Protein AF-A0A151RX03-F1 (afdb_monomer)

Sequence (91 aa):
MMDKPVCRNCLGSGAVLCDMCGGTGKWKALNRKRAKDVYEFTECPNCYGRGKLVCPVCLGTGLPNNKGLLRRPDARKLLDKMYNGRLLPNS

Organism: Cajanus cajan (NCBI:txid3821)

Solvent-accessible surface area (backbone atoms only — not comparable to full-atom values): 5421 Å² total; per-residue (Å²): 132,85,77,76,78,43,15,83,88,34,72,40,60,6,26,31,69,23,72,91,33,72,42,68,10,41,28,77,61,80,65,92,79,51,101,82,64,79,82,53,71,42,66,15,84,88,39,67,47,63,12,36,31,46,20,84,87,42,70,43,66,12,43,42,81,61,83,59,46,89,77,41,81,84,33,51,68,55,51,52,24,55,76,69,72,63,66,68,43,64,133

Secondary structure (DSSP, 8-state):
--PPP--TTTTTSSEEE-GGGTTSSEEE------TTPPPPEEE-TTTTTSSEEE-TTTTTS--S--TTGGGSGGGHHHHHHHHTT------

Mean predicted aligned error: 7.07 Å

Nearest PDB structures (foldseek):
  6ekc-assembly1_B2  TM=7.304E-01  e=2.174E-03  Arabidopsis thaliana
  6ekc-assembly1_B3  TM=7.328E-01  e=3.044E-03  Arabidopsis thaliana
  8ilb-assembly1_O  TM=7.244E-01  e=2.845E-03  Arabidopsis thaliana
  7ubm-assembly1_Q  TM=4.616E-01  e=3.880E-01  Escherichia phage Lambda
  7ubl-assembly1_A  TM=4.288E-01  e=3.880E-01  Escherichia phage Lambda

InterPro domains:
  IPR036410 Heat shock protein DnaJ, cysteine-rich domain superfamily [SSF57938] (6-63)

Foldseek 3Di:
DPDADWAPQPQLQQKDFDPQVRLQQWHWDDDPDDPPDDTDTDGRPVQRSRRMAGRPQCLSRRHPDCVPVVPDPVCPVSVVCVVVVNSHGDD

pLDDT: mean 85.2, std 10.71, range [48.91, 95.75]

Structure (mmCIF, N/CA/C/O backbone):
data_AF-A0A151RX03-F1
#
_entry.id   AF-A0A151RX03-F1
#
loop_
_atom_site.group_PDB
_atom_site.id
_atom_site.type_symbol
_atom_site.label_atom_id
_atom_site.label_alt_id
_atom_site.label_comp_id
_atom_site.label_asym_id
_atom_site.label_entity_id
_atom_site.label_seq_id
_atom_site.pdbx_PDB_ins_code
_atom_site.Cartn_x
_atom_site.Cartn_y
_atom_site.Cartn_z
_atom_site.occupancy
_atom_site.B_iso_or_equiv
_atom_site.auth_seq_id
_atom_site.auth_comp_id
_atom_site.auth_asym_id
_atom_site.auth_atom_id
_atom_site.pdbx_PDB_model_num
ATOM 1 N N . MET A 1 1 ? 7.751 18.945 21.426 1.00 48.91 1 MET A N 1
ATOM 2 C CA . MET A 1 1 ? 6.621 18.358 20.676 1.00 48.91 1 MET A CA 1
ATOM 3 C C . MET A 1 1 ? 6.740 16.848 20.800 1.00 48.91 1 MET A C 1
ATOM 5 O O . MET A 1 1 ? 7.723 16.312 20.312 1.00 48.91 1 MET A O 1
ATOM 9 N N . MET A 1 2 ? 5.844 16.177 21.532 1.00 58.88 2 MET A N 1
ATOM 10 C CA . MET A 1 2 ? 5.833 14.708 21.554 1.00 58.88 2 MET A CA 1
ATOM 11 C C . MET A 1 2 ? 5.289 14.241 20.204 1.00 58.88 2 MET A C 1
ATOM 13 O O . MET A 1 2 ? 4.121 14.487 19.900 1.00 58.88 2 MET A O 1
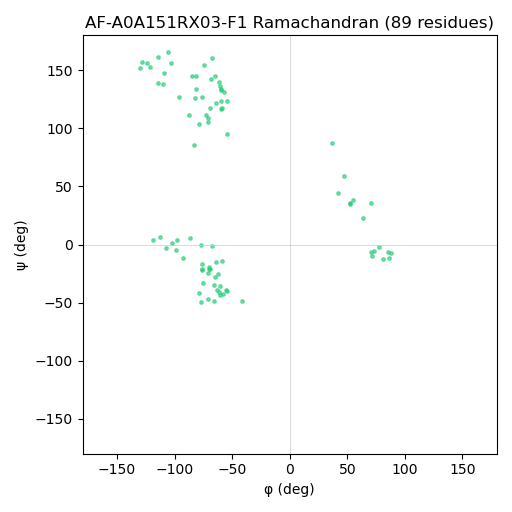ATOM 17 N N . ASP A 1 3 ? 6.147 13.631 19.392 1.00 71.50 3 ASP A N 1
ATOM 18 C CA . ASP A 1 3 ? 5.751 13.002 18.137 1.00 71.50 3 ASP A CA 1
ATOM 19 C C . ASP A 1 3 ? 4.630 11.994 18.435 1.00 71.50 3 ASP A C 1
ATOM 21 O O . ASP A 1 3 ? 4.766 11.147 19.328 1.00 71.50 3 ASP A O 1
ATOM 25 N N . LYS A 1 4 ? 3.471 12.139 17.775 1.00 75.69 4 LYS A N 1
ATOM 26 C CA . LYS A 1 4 ? 2.366 11.189 17.959 1.00 75.69 4 LYS A CA 1
ATOM 27 C C . LYS A 1 4 ? 2.909 9.806 17.614 1.00 75.69 4 LYS A C 1
ATOM 29 O O . LYS A 1 4 ? 3.497 9.660 16.549 1.00 75.69 4 LYS A O 1
ATOM 34 N N . PRO A 1 5 ? 2.699 8.783 18.458 1.00 89.25 5 PRO A N 1
ATOM 35 C CA . PRO A 1 5 ? 3.224 7.470 18.143 1.00 89.25 5 PRO A CA 1
ATOM 36 C C . PRO A 1 5 ? 2.617 7.023 16.806 1.00 89.25 5 PRO A C 1
ATOM 38 O O . PRO A 1 5 ? 1.410 7.159 16.600 1.00 89.25 5 PRO A O 1
ATOM 41 N N . VAL A 1 6 ? 3.462 6.528 15.901 1.00 93.19 6 VAL A N 1
ATOM 42 C CA . VAL A 1 6 ? 3.087 6.042 14.565 1.00 93.19 6 VAL A CA 1
ATOM 43 C C . VAL A 1 6 ? 3.325 4.539 14.440 1.00 93.19 6 VAL A C 1
ATOM 45 O O . VAL A 1 6 ? 4.076 3.931 15.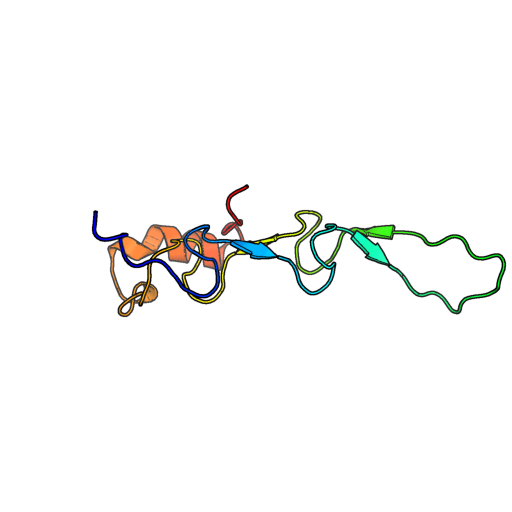210 1.00 93.19 6 VAL A O 1
ATOM 48 N N . CYS A 1 7 ? 2.693 3.906 13.453 1.00 93.44 7 CYS A N 1
ATOM 49 C CA . CYS A 1 7 ? 2.980 2.520 13.103 1.00 93.44 7 CYS A CA 1
ATOM 50 C C . CYS A 1 7 ? 4.454 2.367 12.700 1.00 93.44 7 CYS A C 1
ATOM 52 O O . CYS A 1 7 ? 4.868 2.880 11.664 1.00 93.44 7 CYS A O 1
ATOM 54 N N . ARG A 1 8 ? 5.226 1.590 13.470 1.00 93.50 8 ARG A N 1
ATOM 55 C CA . ARG A 1 8 ? 6.666 1.380 13.232 1.00 93.50 8 ARG A CA 1
ATOM 56 C C . ARG A 1 8 ? 6.991 0.712 11.893 1.00 93.50 8 ARG A C 1
ATOM 58 O O . ARG A 1 8 ? 8.068 0.931 11.367 1.00 93.50 8 ARG A O 1
ATOM 65 N N . ASN A 1 9 ? 6.064 -0.065 11.333 1.00 92.94 9 ASN A N 1
ATOM 66 C CA . ASN A 1 9 ? 6.288 -0.783 10.075 1.00 92.94 9 ASN A CA 1
ATOM 67 C C . ASN A 1 9 ? 6.238 0.126 8.837 1.00 92.94 9 ASN A C 1
ATOM 69 O O . ASN A 1 9 ? 6.922 -0.125 7.856 1.00 92.94 9 ASN A O 1
ATOM 73 N N . CYS A 1 10 ? 5.410 1.172 8.870 1.00 94.38 10 CYS A N 1
ATOM 74 C CA . CYS A 1 10 ? 5.232 2.097 7.743 1.00 94.38 10 CYS A CA 1
ATOM 75 C C . CYS A 1 10 ? 5.618 3.540 8.083 1.00 94.38 10 CYS A C 1
ATOM 77 O O . CYS A 1 10 ? 5.400 4.438 7.276 1.00 94.38 10 CYS A O 1
ATOM 79 N N . LEU A 1 11 ? 6.136 3.770 9.293 1.00 93.56 11 LEU A N 1
ATOM 80 C CA . LEU A 1 11 ? 6.494 5.088 9.820 1.00 93.56 11 LEU A CA 1
ATOM 81 C C . LEU A 1 11 ? 5.344 6.107 9.711 1.00 93.56 11 LEU A C 1
ATOM 83 O O . LEU A 1 11 ? 5.557 7.284 9.456 1.00 93.56 11 LEU A O 1
ATOM 87 N N . GLY A 1 12 ? 4.104 5.637 9.874 1.00 92.69 12 GLY A N 1
ATOM 88 C CA . GLY A 1 12 ? 2.902 6.473 9.799 1.00 92.69 12 GLY A CA 1
ATOM 89 C C . GLY A 1 12 ? 2.294 6.657 8.406 1.00 92.69 12 GLY A C 1
ATOM 90 O O . GLY A 1 12 ? 1.181 7.162 8.319 1.00 92.69 12 GLY A O 1
ATOM 91 N N . SER A 1 13 ? 2.938 6.194 7.329 1.00 93.56 13 SER A N 1
ATOM 92 C CA . SER A 1 13 ? 2.431 6.398 5.958 1.00 93.56 13 SER A CA 1
ATOM 93 C C . SER A 1 13 ? 1.181 5.571 5.619 1.00 93.56 13 SER A C 1
ATOM 95 O O . SER A 1 13 ? 0.423 5.909 4.713 1.00 93.56 13 SER A O 1
ATOM 97 N N . GLY A 1 14 ? 0.976 4.449 6.317 1.00 93.19 14 GLY A N 1
ATOM 98 C CA . GLY A 1 14 ? -0.060 3.467 5.987 1.00 93.19 14 GLY A CA 1
ATOM 99 C C . GLY A 1 14 ? 0.297 2.548 4.811 1.00 93.19 14 GLY A C 1
ATOM 100 O O . GLY A 1 14 ? -0.454 1.615 4.527 1.00 93.19 14 GLY A O 1
ATOM 101 N N . ALA A 1 15 ? 1.451 2.730 4.171 1.00 95.75 15 ALA A N 1
ATOM 102 C CA . ALA A 1 15 ? 1.904 1.920 3.045 1.00 95.75 15 ALA A CA 1
ATOM 103 C C . ALA A 1 15 ? 3.338 1.414 3.252 1.00 95.75 15 ALA A C 1
ATOM 105 O O . ALA A 1 15 ? 4.149 2.034 3.937 1.00 95.75 15 ALA A O 1
ATOM 106 N N . VAL A 1 16 ? 3.658 0.273 2.653 1.00 95.56 16 VAL A N 1
ATOM 107 C CA . VAL A 1 16 ? 5.020 -0.273 2.598 1.00 95.56 16 VAL A CA 1
ATOM 108 C C . VAL A 1 16 ? 5.421 -0.503 1.150 1.00 95.56 16 VAL A C 1
ATOM 110 O O . VAL A 1 16 ? 4.565 -0.639 0.276 1.00 95.56 16 VAL A O 1
ATOM 113 N N . LEU A 1 17 ? 6.724 -0.524 0.879 1.00 95.50 17 LEU A N 1
ATOM 114 C CA . LEU A 1 17 ? 7.223 -0.892 -0.442 1.00 95.50 17 LEU A CA 1
ATOM 115 C C . LEU A 1 17 ? 6.800 -2.323 -0.773 1.00 95.50 17 LEU A C 1
ATOM 117 O O . LEU A 1 17 ? 6.836 -3.201 0.086 1.00 95.50 17 LEU A O 1
ATOM 121 N N . CYS A 1 18 ? 6.416 -2.549 -2.027 1.00 94.44 18 CYS A N 1
ATOM 122 C CA . CYS A 1 18 ? 6.234 -3.897 -2.533 1.00 94.44 18 CYS A CA 1
ATOM 123 C C . CYS A 1 18 ? 7.614 -4.536 -2.684 1.00 94.44 18 CYS A C 1
ATOM 125 O O . CYS A 1 18 ? 8.374 -4.215 -3.600 1.00 94.44 18 CYS A O 1
ATOM 127 N N . ASP A 1 19 ? 7.904 -5.431 -1.761 1.00 93.25 19 ASP A N 1
ATOM 128 C CA . ASP A 1 19 ? 9.045 -6.328 -1.670 1.00 93.25 19 ASP A CA 1
ATOM 129 C C . ASP A 1 19 ? 9.219 -7.183 -2.931 1.00 93.25 19 ASP A C 1
ATOM 131 O O . ASP A 1 19 ? 10.331 -7.290 -3.444 1.00 93.25 19 ASP A O 1
ATOM 135 N N . MET A 1 20 ? 8.128 -7.686 -3.520 1.00 90.62 20 MET A N 1
ATOM 136 C CA . MET A 1 20 ? 8.207 -8.489 -4.752 1.00 90.62 20 MET A CA 1
ATOM 137 C C . MET A 1 20 ? 8.816 -7.729 -5.947 1.00 90.62 20 MET A C 1
ATOM 139 O O . MET A 1 20 ? 9.506 -8.331 -6.769 1.00 90.62 20 MET A O 1
ATOM 143 N N . CYS A 1 21 ? 8.563 -6.422 -6.077 1.00 92.69 21 CYS A N 1
ATOM 144 C CA . CYS A 1 21 ? 9.105 -5.600 -7.170 1.00 92.69 21 CYS A CA 1
ATOM 145 C C . CYS A 1 21 ? 10.127 -4.553 -6.713 1.00 92.69 21 CYS A C 1
ATOM 147 O O . CYS A 1 21 ? 10.487 -3.675 -7.502 1.00 92.69 21 CYS A O 1
ATOM 149 N N . GLY A 1 22 ? 10.527 -4.569 -5.439 1.00 92.19 22 GLY A N 1
ATOM 150 C CA . GLY A 1 22 ? 11.390 -3.549 -4.836 1.00 92.19 22 GLY A CA 1
ATOM 151 C C . GLY A 1 22 ? 10.892 -2.113 -5.036 1.00 92.19 22 GLY A C 1
ATOM 152 O O . GLY A 1 22 ? 11.693 -1.222 -5.292 1.00 92.19 22 GLY A O 1
ATOM 153 N N . GLY A 1 23 ? 9.577 -1.877 -5.019 1.00 93.06 23 GLY A N 1
ATOM 154 C CA . GLY A 1 23 ? 9.021 -0.533 -5.241 1.00 93.06 23 GLY A CA 1
ATOM 155 C C . GLY A 1 23 ? 8.775 -0.120 -6.694 1.00 93.06 23 GLY A C 1
ATOM 156 O O . GLY A 1 23 ? 8.092 0.870 -6.929 1.00 93.06 23 GLY A O 1
ATOM 157 N N . THR A 1 24 ? 9.274 -0.870 -7.678 1.00 92.69 24 THR A N 1
ATOM 158 C CA . THR A 1 24 ? 9.221 -0.446 -9.093 1.00 92.69 24 THR A CA 1
ATOM 159 C C . THR A 1 24 ? 7.851 -0.604 -9.756 1.00 92.69 24 THR A C 1
ATOM 161 O O . THR A 1 24 ? 7.627 -0.071 -10.839 1.00 92.69 24 THR A O 1
ATOM 164 N N . GLY A 1 25 ? 6.957 -1.399 -9.163 1.00 92.12 25 GLY A N 1
ATOM 165 C CA . GLY A 1 25 ? 5.687 -1.796 -9.773 1.00 92.12 25 GLY A CA 1
ATOM 166 C C . GLY A 1 25 ? 5.829 -2.816 -10.907 1.00 92.12 25 GLY A C 1
ATOM 167 O O . GLY A 1 25 ? 4.820 -3.330 -11.381 1.00 92.12 25 GLY A O 1
ATOM 168 N N . LYS A 1 26 ? 7.055 -3.163 -11.313 1.00 90.69 26 LYS A N 1
ATOM 169 C CA . LYS A 1 26 ? 7.331 -4.065 -12.433 1.00 90.69 26 LYS A CA 1
ATOM 170 C C . LYS A 1 26 ? 7.991 -5.350 -11.948 1.00 90.69 26 LYS A C 1
ATOM 172 O O . LYS A 1 26 ? 8.877 -5.322 -11.095 1.0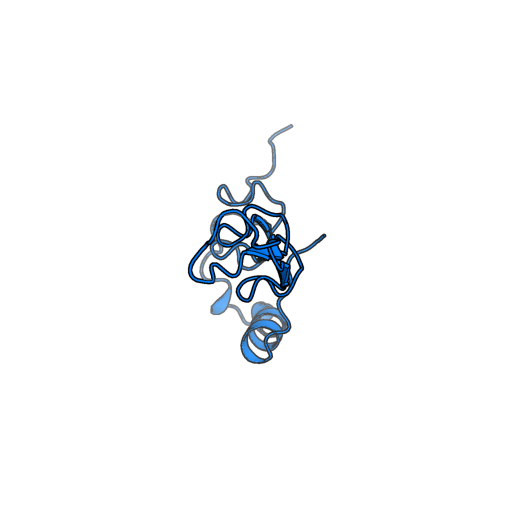0 90.69 26 LYS A O 1
ATOM 177 N N . TRP A 1 27 ? 7.581 -6.481 -12.502 1.00 84.00 27 TRP A N 1
ATOM 178 C CA . TRP A 1 27 ? 8.198 -7.779 -12.254 1.00 84.00 27 TRP A CA 1
ATOM 179 C C . TRP A 1 27 ? 8.944 -8.253 -13.503 1.00 84.00 27 TRP A C 1
ATOM 181 O O . TRP A 1 27 ? 8.480 -8.070 -14.629 1.00 84.00 27 TRP A O 1
ATOM 191 N N . LYS A 1 28 ? 10.140 -8.818 -13.307 1.00 77.38 28 LYS A N 1
ATOM 192 C CA . LYS A 1 28 ? 10.979 -9.327 -14.398 1.00 77.38 28 LYS A CA 1
ATOM 193 C C . LYS A 1 28 ? 10.582 -10.769 -14.692 1.00 77.38 28 LYS A C 1
ATOM 195 O O . LYS A 1 28 ? 10.865 -11.646 -13.878 1.00 77.38 28 LYS A O 1
ATOM 200 N N . ALA A 1 29 ? 9.989 -11.013 -15.857 1.00 69.88 29 ALA A N 1
ATOM 201 C CA . ALA A 1 29 ? 9.739 -12.370 -16.319 1.00 69.88 29 ALA A CA 1
ATOM 202 C C . ALA A 1 29 ? 11.076 -13.019 -16.711 1.00 69.88 29 ALA A C 1
ATOM 204 O O . ALA A 1 29 ? 11.727 -12.633 -17.683 1.00 69.88 29 ALA A O 1
ATOM 205 N N . LEU A 1 30 ? 11.532 -13.982 -15.912 1.00 64.12 30 LEU A N 1
ATOM 206 C CA . LEU A 1 30 ? 12.726 -14.763 -16.219 1.00 64.12 30 LEU A CA 1
ATOM 207 C C . LEU A 1 30 ? 12.337 -15.907 -17.161 1.00 64.12 30 LEU A C 1
ATOM 209 O O . LEU A 1 30 ? 12.097 -17.025 -16.713 1.00 64.12 30 LEU A O 1
ATOM 213 N N . ASN A 1 31 ? 12.304 -15.657 -18.469 1.00 59.12 31 ASN A N 1
ATOM 214 C CA . ASN A 1 31 ? 12.459 -16.765 -19.414 1.00 59.12 31 ASN A CA 1
ATOM 215 C C . ASN A 1 31 ? 13.891 -17.328 -19.317 1.00 59.12 31 ASN A C 1
ATOM 217 O O . ASN A 1 31 ? 14.792 -16.664 -18.792 1.00 59.12 31 ASN A O 1
ATOM 221 N N . ARG A 1 32 ? 14.104 -18.571 -19.786 1.00 63.12 32 ARG A N 1
ATOM 222 C CA . ARG A 1 32 ? 15.433 -19.214 -19.867 1.00 63.12 32 ARG A CA 1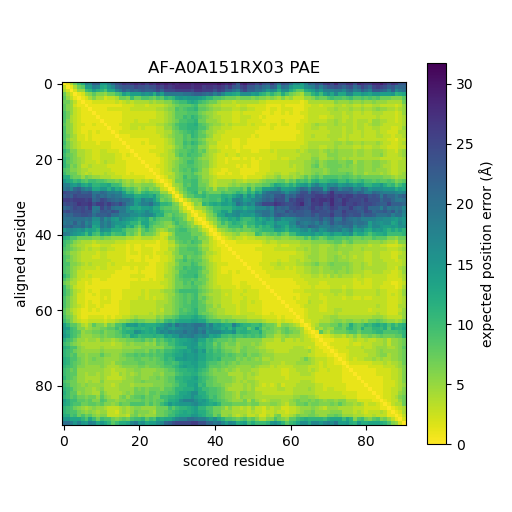
ATOM 223 C C . ARG A 1 32 ? 16.387 -18.314 -20.661 1.00 63.12 32 ARG A C 1
ATOM 225 O O . ARG A 1 32 ? 16.404 -18.381 -21.885 1.00 63.12 32 ARG A O 1
ATOM 232 N N . LYS A 1 33 ? 17.164 -17.497 -19.945 1.00 59.56 33 LYS A N 1
ATOM 233 C CA . LYS A 1 33 ? 18.007 -16.447 -20.520 1.00 59.56 33 LYS A CA 1
ATOM 234 C C . LYS A 1 33 ? 19.037 -17.012 -21.487 1.00 59.56 33 LYS A C 1
ATOM 236 O O . LYS A 1 33 ? 19.900 -17.801 -21.101 1.00 59.56 33 LYS A O 1
ATOM 241 N N . ARG A 1 34 ? 19.010 -16.509 -22.710 1.00 70.25 34 ARG A N 1
ATOM 242 C CA . ARG A 1 34 ? 20.129 -16.491 -23.652 1.00 70.25 34 ARG A CA 1
ATOM 243 C C . ARG A 1 34 ? 20.696 -15.075 -23.666 1.00 70.25 34 ARG A C 1
ATOM 245 O O . ARG A 1 34 ? 19.997 -14.114 -23.366 1.00 70.25 34 ARG A O 1
ATOM 252 N N . ALA A 1 35 ? 21.962 -14.920 -24.045 1.00 72.62 35 ALA A N 1
ATOM 253 C CA . ALA A 1 35 ? 22.640 -13.617 -24.047 1.00 72.62 35 ALA A CA 1
ATOM 254 C C . ALA A 1 35 ? 21.970 -12.545 -24.939 1.00 72.62 35 ALA A C 1
ATOM 256 O O . ALA A 1 35 ? 22.296 -11.369 -24.825 1.00 72.62 35 ALA A O 1
ATOM 257 N N . LYS A 1 36 ? 21.045 -12.945 -25.821 1.00 73.50 36 LYS A N 1
ATOM 258 C CA . LYS A 1 36 ? 20.308 -12.064 -26.734 1.00 73.50 36 LYS A CA 1
ATOM 259 C C . LYS A 1 36 ? 18.906 -11.687 -26.237 1.00 73.50 36 LYS A C 1
ATOM 261 O O . LYS A 1 36 ? 18.240 -10.906 -26.908 1.00 73.50 36 LYS A O 1
ATOM 266 N N . ASP A 1 37 ? 18.447 -12.233 -25.111 1.00 64.12 37 ASP A N 1
ATOM 267 C CA . ASP A 1 37 ? 17.074 -12.009 -24.658 1.00 64.12 37 ASP A CA 1
ATOM 268 C C . ASP A 1 37 ? 16.926 -10.614 -24.040 1.00 64.12 37 ASP A C 1
ATOM 270 O O . ASP A 1 37 ? 17.656 -10.229 -23.121 1.00 64.12 37 ASP A O 1
ATOM 274 N N . VAL A 1 38 ? 15.945 -9.863 -24.536 1.00 67.88 38 VAL A N 1
ATOM 275 C CA . VAL A 1 38 ? 15.510 -8.598 -23.942 1.00 67.88 38 VAL A CA 1
ATOM 276 C C . VAL A 1 38 ? 14.560 -8.915 -22.789 1.00 67.88 38 VAL A C 1
ATOM 278 O O . VAL A 1 38 ? 13.665 -9.746 -22.919 1.00 67.88 38 VAL A O 1
ATOM 281 N N . TYR A 1 39 ? 14.754 -8.265 -21.641 1.00 66.56 39 TYR A N 1
ATOM 282 C CA . TYR A 1 39 ? 13.845 -8.427 -20.508 1.00 66.56 39 TYR A CA 1
ATOM 283 C C . TYR A 1 39 ? 12.498 -7.788 -20.820 1.00 66.56 39 TYR A C 1
ATOM 285 O O . TYR A 1 39 ? 12.402 -6.567 -20.946 1.00 66.56 39 TYR A O 1
ATOM 293 N N . GLU A 1 40 ? 11.452 -8.604 -20.844 1.00 73.12 40 GLU A N 1
ATOM 294 C CA . GLU A 1 40 ? 10.086 -8.112 -20.759 1.00 73.12 40 GLU A CA 1
ATOM 295 C C . GLU A 1 40 ? 9.729 -7.876 -19.289 1.00 73.12 40 GLU A C 1
ATOM 297 O O . GLU A 1 40 ? 9.895 -8.735 -18.414 1.00 73.12 40 GLU A O 1
ATOM 302 N N . PHE A 1 41 ? 9.275 -6.660 -19.007 1.00 78.25 41 PHE A N 1
ATOM 303 C CA . PHE A 1 41 ? 8.736 -6.299 -17.708 1.00 78.25 41 PHE A CA 1
ATOM 304 C C . PHE A 1 41 ? 7.223 -6.432 -17.769 1.00 78.25 41 PHE A C 1
ATOM 306 O O . PHE A 1 41 ? 6.588 -5.824 -18.626 1.00 78.25 41 PHE A O 1
ATOM 313 N N . THR A 1 42 ? 6.657 -7.177 -16.829 1.00 86.06 42 THR A N 1
ATOM 314 C CA . THR A 1 42 ? 5.208 -7.236 -16.621 1.00 86.06 42 THR A CA 1
ATOM 315 C C . THR A 1 42 ? 4.829 -6.460 -15.365 1.00 86.06 42 THR A C 1
ATOM 317 O O . THR A 1 42 ? 5.692 -6.104 -14.551 1.00 86.06 42 THR A O 1
ATOM 320 N N . GLU A 1 43 ? 3.546 -6.166 -15.194 1.00 90.31 43 GLU A N 1
ATOM 321 C CA . GLU A 1 43 ? 3.050 -5.581 -13.954 1.00 90.31 43 GLU A CA 1
ATOM 322 C C . GLU A 1 43 ? 3.327 -6.525 -12.783 1.00 90.31 43 GLU A C 1
ATOM 324 O O . GLU A 1 43 ? 3.155 -7.741 -1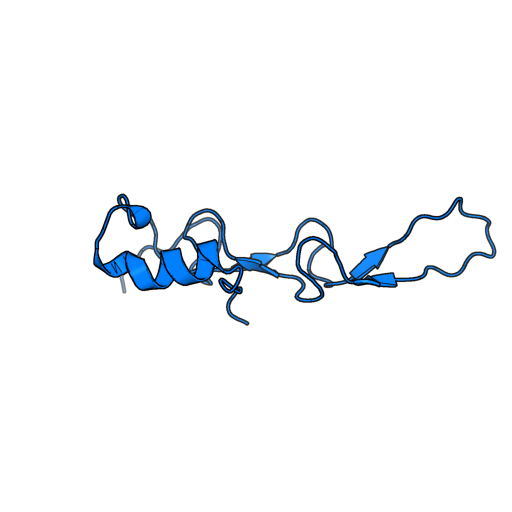2.872 1.00 90.31 43 GLU A O 1
ATOM 329 N N . CYS A 1 44 ? 3.790 -5.972 -11.663 1.00 92.31 44 CYS A N 1
ATOM 330 C CA . CYS A 1 44 ? 4.015 -6.778 -10.475 1.00 92.31 44 CYS A CA 1
ATOM 331 C C . CYS A 1 44 ? 2.681 -7.350 -9.979 1.00 92.31 44 CYS A C 1
ATOM 333 O O . CYS A 1 44 ? 1.804 -6.561 -9.626 1.00 92.31 44 CYS A O 1
ATOM 335 N N . PRO A 1 45 ? 2.531 -8.682 -9.869 1.00 91.38 45 PRO A N 1
ATOM 336 C CA . PRO A 1 45 ? 1.252 -9.287 -9.502 1.00 91.38 45 PRO A CA 1
ATOM 337 C C . PRO A 1 45 ? 0.866 -9.017 -8.042 1.00 91.38 45 PRO A C 1
ATOM 339 O O . PRO A 1 45 ? -0.305 -9.077 -7.693 1.00 91.38 45 PRO A O 1
ATOM 342 N N . ASN A 1 46 ? 1.833 -8.685 -7.181 1.00 91.81 46 ASN A N 1
ATOM 343 C CA . ASN A 1 46 ? 1.570 -8.427 -5.767 1.00 91.81 46 ASN A CA 1
ATOM 344 C C . ASN A 1 46 ? 0.991 -7.024 -5.522 1.00 91.81 46 ASN A C 1
ATOM 346 O O . ASN A 1 46 ? 0.072 -6.852 -4.729 1.00 91.81 46 ASN A O 1
ATOM 350 N N . CYS A 1 47 ? 1.512 -6.001 -6.208 1.00 93.12 47 CYS A N 1
ATOM 351 C CA . CYS A 1 47 ? 1.053 -4.615 -6.037 1.00 93.12 47 CYS A CA 1
ATOM 352 C C . CYS A 1 47 ? 0.228 -4.076 -7.215 1.00 93.12 47 CYS A C 1
ATOM 354 O O . CYS A 1 47 ? -0.261 -2.944 -7.144 1.00 93.12 47 CYS A O 1
ATOM 356 N N . TYR A 1 48 ? 0.063 -4.873 -8.274 1.00 91.50 48 TYR A N 1
ATOM 357 C CA . TYR A 1 48 ? -0.583 -4.526 -9.543 1.00 91.50 48 TYR A CA 1
ATOM 358 C C . TYR A 1 48 ? -0.084 -3.180 -10.082 1.00 91.50 48 TYR A C 1
ATOM 360 O O . TYR A 1 48 ? -0.825 -2.203 -10.154 1.00 91.50 48 TYR A O 1
ATOM 368 N N . GLY A 1 49 ? 1.227 -3.083 -10.317 1.00 91.56 49 GLY A N 1
ATOM 369 C CA . GLY A 1 49 ? 1.843 -1.879 -10.889 1.00 91.56 49 GLY A CA 1
ATOM 370 C C . GLY A 1 49 ? 2.119 -0.730 -9.911 1.00 91.56 49 GLY A C 1
ATOM 371 O O . GLY A 1 49 ? 2.880 0.173 -10.243 1.00 91.56 49 GLY A O 1
ATOM 372 N N . ARG A 1 50 ? 1.576 -0.751 -8.685 1.00 92.75 50 ARG A N 1
ATOM 373 C CA . ARG A 1 50 ? 1.645 0.408 -7.765 1.00 92.75 50 ARG A CA 1
ATOM 374 C C . ARG A 1 50 ? 2.996 0.620 -7.087 1.00 92.75 50 ARG A C 1
ATOM 376 O O . ARG A 1 50 ? 3.243 1.683 -6.533 1.00 92.75 50 ARG A O 1
ATOM 383 N N . GLY A 1 51 ? 3.827 -0.417 -7.004 1.00 93.62 51 GLY A N 1
ATOM 384 C CA . GLY A 1 51 ? 5.096 -0.376 -6.267 1.00 93.62 51 GLY A CA 1
ATOM 385 C C . GLY A 1 51 ? 4.960 -0.352 -4.738 1.00 93.62 51 GLY A C 1
ATOM 386 O O . GLY A 1 51 ? 5.941 -0.566 -4.033 1.00 93.62 51 GLY A O 1
ATOM 387 N N . LYS A 1 52 ? 3.756 -0.173 -4.194 1.00 95.19 52 LYS A N 1
ATOM 388 C CA . LYS A 1 52 ? 3.482 -0.159 -2.753 1.00 95.19 52 LYS A CA 1
ATOM 389 C C . LYS A 1 52 ? 2.348 -1.117 -2.406 1.00 95.19 52 LYS A C 1
ATOM 391 O O . LYS A 1 52 ? 1.509 -1.433 -3.249 1.00 95.19 52 LYS A O 1
ATOM 396 N N . LEU A 1 53 ? 2.321 -1.547 -1.154 1.00 94.88 53 LEU A N 1
ATOM 397 C CA . LEU A 1 53 ? 1.264 -2.346 -0.546 1.00 94.88 53 LEU A CA 1
ATOM 398 C C . LEU A 1 53 ? 0.699 -1.589 0.650 1.00 94.88 53 LEU A C 1
ATOM 400 O O . LEU A 1 53 ? 1.391 -0.792 1.287 1.00 94.88 53 LEU A O 1
ATOM 404 N N . VAL A 1 54 ? -0.561 -1.853 0.980 1.00 95.19 54 VAL A N 1
ATOM 405 C CA . VAL A 1 54 ? -1.132 -1.398 2.250 1.00 95.19 54 VAL A CA 1
ATOM 406 C C . VAL A 1 54 ? -0.310 -2.007 3.378 1.00 95.19 54 VAL A C 1
ATOM 408 O O . VAL A 1 54 ? -0.025 -3.202 3.356 1.00 95.19 54 VAL A O 1
ATOM 411 N N . CYS A 1 55 ? 0.066 -1.203 4.371 1.00 93.62 55 CYS A N 1
ATOM 412 C CA . CYS A 1 55 ? 0.806 -1.708 5.517 1.00 93.62 55 CYS A CA 1
ATOM 413 C C . CYS A 1 55 ? -0.016 -2.807 6.217 1.00 93.62 55 CYS A C 1
ATOM 415 O O . CYS A 1 55 ? -1.091 -2.503 6.746 1.00 93.62 55 CYS A O 1
ATOM 417 N N . PRO A 1 56 ? 0.477 -4.058 6.278 1.00 90.31 56 PRO A N 1
ATOM 418 C CA . PRO A 1 56 ? -0.290 -5.171 6.834 1.00 90.31 56 PRO A CA 1
ATOM 419 C C . PRO A 1 56 ? -0.451 -5.055 8.353 1.00 90.31 56 PRO A C 1
ATOM 421 O O . PRO A 1 56 ? -1.374 -5.619 8.928 1.00 90.31 56 PRO A O 1
ATOM 424 N N 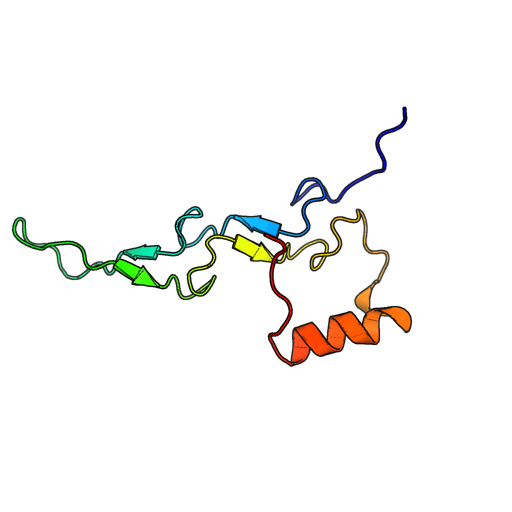. VAL A 1 57 ? 0.424 -4.284 9.011 1.00 91.50 57 VAL A N 1
ATOM 425 C CA . VAL A 1 57 ? 0.387 -4.096 10.464 1.00 91.50 57 VAL A CA 1
ATOM 426 C C . VAL A 1 57 ? -0.713 -3.127 10.868 1.00 91.50 57 VAL A C 1
ATOM 428 O O . VAL A 1 57 ? -1.479 -3.448 11.764 1.00 91.50 57 VAL A O 1
ATOM 431 N N . CYS A 1 58 ? -0.812 -1.953 10.234 1.00 92.12 58 CYS A N 1
ATOM 432 C CA . CYS A 1 58 ? -1.792 -0.919 10.602 1.00 92.12 58 CYS A CA 1
ATOM 433 C C . CYS A 1 58 ? -3.004 -0.851 9.664 1.00 92.12 58 CYS A C 1
ATOM 435 O O . CYS A 1 58 ? -3.866 0.007 9.853 1.00 92.12 58 CYS A O 1
ATOM 437 N N . LEU A 1 59 ? -3.070 -1.723 8.655 1.00 91.00 59 LEU A N 1
ATOM 438 C CA . LEU A 1 59 ? -4.165 -1.808 7.684 1.00 91.00 59 LEU A CA 1
ATOM 439 C C . LEU A 1 59 ? -4.439 -0.473 6.974 1.00 91.00 59 LEU A C 1
ATOM 441 O O . LEU A 1 59 ? -5.586 -0.089 6.761 1.00 91.00 59 LEU A O 1
ATOM 445 N N . GLY A 1 60 ? -3.377 0.271 6.660 1.00 91.31 60 GLY A N 1
ATOM 446 C CA . GLY A 1 60 ? -3.481 1.571 5.992 1.00 91.31 60 GLY A CA 1
ATOM 447 C C . GLY A 1 60 ? -3.706 2.769 6.912 1.00 91.31 60 GLY A C 1
ATOM 448 O O . GLY A 1 60 ? -3.646 3.899 6.443 1.00 91.31 60 GLY A O 1
ATOM 449 N N . THR A 1 61 ? -3.928 2.568 8.215 1.00 89.38 61 THR A N 1
ATOM 450 C CA . THR A 1 61 ? -4.255 3.681 9.129 1.00 89.38 61 THR A CA 1
ATOM 451 C C . THR A 1 61 ? -3.057 4.545 9.521 1.00 89.38 61 THR A C 1
ATOM 453 O O . THR A 1 61 ? -3.244 5.662 9.988 1.00 89.38 61 THR A O 1
ATOM 456 N N . GLY A 1 62 ? -1.834 4.019 9.418 1.00 91.50 62 GLY A N 1
ATOM 457 C CA . GLY A 1 62 ? -0.623 4.678 9.926 1.00 91.50 62 GLY A CA 1
ATOM 458 C C . GLY A 1 62 ? -0.516 4.712 11.458 1.00 91.50 62 GLY A C 1
ATOM 459 O O . GLY A 1 62 ? 0.536 5.063 11.991 1.00 91.50 62 GLY A O 1
ATOM 460 N N . LEU A 1 63 ? -1.555 4.284 12.182 1.00 90.44 63 LEU A N 1
ATOM 461 C CA . LEU A 1 63 ? -1.608 4.343 13.639 1.00 90.44 63 LEU A CA 1
ATOM 462 C C . LEU A 1 63 ? -0.864 3.163 14.292 1.00 90.44 63 LEU A C 1
ATOM 464 O O . LEU A 1 63 ? -0.863 2.049 13.761 1.00 90.44 63 LEU A O 1
ATOM 468 N N . PRO A 1 64 ? -0.220 3.383 15.449 1.00 88.88 64 PRO A N 1
ATOM 469 C CA . PRO A 1 64 ? 0.406 2.336 16.244 1.00 88.88 64 PRO A CA 1
ATOM 470 C C . PRO A 1 64 ? -0.667 1.515 16.960 1.00 88.88 64 PRO A C 1
ATOM 472 O O . PRO A 1 64 ? -1.728 2.044 17.277 1.00 88.88 64 PRO A O 1
ATOM 475 N N . ASN A 1 65 ? -0.341 0.259 17.285 1.00 80.88 65 ASN A N 1
ATOM 476 C CA . ASN A 1 65 ? -1.147 -0.649 18.108 1.00 80.88 65 ASN A CA 1
ATOM 477 C C . ASN A 1 65 ? -2.660 -0.500 17.881 1.00 80.88 65 ASN A C 1
ATOM 479 O O . ASN A 1 65 ? -3.357 0.212 18.603 1.00 80.88 65 ASN A O 1
ATOM 483 N N . ASN A 1 66 ? -3.179 -1.228 16.901 1.00 76.25 66 ASN A N 1
ATOM 484 C CA . ASN A 1 66 ? -4.537 -1.051 16.407 1.00 76.25 66 ASN A CA 1
ATOM 485 C C . ASN A 1 66 ? -5.618 -1.447 17.438 1.00 76.25 66 ASN A C 1
ATOM 487 O O . ASN A 1 66 ? -6.793 -1.355 17.107 1.00 76.25 66 ASN A O 1
ATOM 491 N N . LYS A 1 67 ? -5.259 -1.922 18.647 1.00 79.69 67 LYS A N 1
ATOM 492 C CA . LYS A 1 67 ? -6.159 -2.246 19.778 1.00 79.69 67 LYS A CA 1
ATOM 493 C C . LYS A 1 67 ? -7.447 -2.975 19.362 1.00 79.69 67 LYS A C 1
ATOM 495 O O . LYS A 1 67 ? -8.542 -2.628 19.793 1.00 79.69 67 LYS A O 1
ATOM 500 N N . GLY A 1 68 ? -7.321 -3.972 18.486 1.00 83.62 68 GLY A N 1
ATOM 501 C CA . GLY A 1 68 ? -8.477 -4.704 17.967 1.00 83.62 68 GLY A CA 1
ATOM 502 C C . GLY A 1 68 ? -9.349 -3.888 17.010 1.00 83.62 68 GLY A C 1
ATOM 503 O O . GLY A 1 68 ? -10.558 -4.065 17.021 1.00 83.62 68 GLY A O 1
ATOM 504 N N . LEU A 1 69 ? -8.757 -3.021 16.180 1.00 86.38 69 LEU A N 1
ATOM 505 C CA . LEU A 1 69 ? -9.424 -2.184 15.173 1.00 86.38 69 LEU A CA 1
ATOM 506 C C . LEU A 1 69 ? -10.518 -2.942 14.424 1.00 86.38 69 LEU A C 1
ATOM 508 O O . LEU A 1 69 ? -11.649 -2.485 14.378 1.00 86.38 69 LEU A O 1
ATOM 512 N N . LEU A 1 70 ? -10.204 -4.142 13.933 1.00 87.50 70 LEU A N 1
ATOM 513 C CA . LEU A 1 70 ? -11.142 -4.982 13.184 1.00 87.50 70 LEU A CA 1
ATOM 514 C C . LEU A 1 70 ? -12.358 -5.469 13.994 1.00 87.50 70 LEU A C 1
ATOM 516 O O . LEU A 1 70 ? -13.319 -5.944 13.403 1.00 87.50 70 LEU A O 1
ATOM 520 N N . ARG A 1 71 ? -12.332 -5.367 15.327 1.00 88.56 71 ARG A N 1
ATOM 521 C CA . ARG A 1 71 ? -13.445 -5.723 16.224 1.00 88.56 71 ARG A CA 1
ATOM 522 C C . ARG A 1 71 ? -14.356 -4.537 16.544 1.00 88.56 71 ARG A C 1
ATOM 524 O O . ARG A 1 71 ? -15.410 -4.735 17.139 1.00 88.56 71 ARG A O 1
ATOM 531 N N . ARG A 1 72 ? -13.952 -3.307 16.215 1.00 88.56 72 ARG A N 1
ATOM 532 C CA . ARG A 1 72 ? -14.726 -2.106 16.541 1.00 88.56 72 ARG A CA 1
ATOM 533 C C . ARG A 1 72 ? -15.797 -1.840 15.473 1.00 88.56 72 ARG A C 1
ATOM 535 O O . ARG A 1 72 ? -15.539 -2.050 14.287 1.00 88.56 72 ARG A O 1
ATOM 542 N N . PRO A 1 73 ? -16.980 -1.323 15.849 1.00 87.69 73 PRO A N 1
ATOM 543 C CA . PRO A 1 73 ? -18.064 -1.070 14.895 1.00 87.69 73 PRO A CA 1
ATOM 544 C C . PRO A 1 73 ? -17.717 0.005 13.850 1.00 87.69 73 PRO A C 1
ATOM 546 O O . PRO A 1 73 ? -18.196 -0.053 12.717 1.00 87.69 73 PRO A O 1
ATOM 549 N N . ASP A 1 74 ? -16.842 0.955 14.188 1.00 85.62 74 ASP A N 1
ATOM 550 C CA . ASP A 1 74 ? -16.358 2.005 13.283 1.00 85.62 74 ASP A CA 1
ATOM 551 C C . ASP A 1 74 ? -15.428 1.475 12.174 1.00 85.62 74 ASP A C 1
ATOM 553 O O . ASP A 1 74 ? -15.309 2.102 11.118 1.00 85.62 74 ASP A O 1
ATOM 557 N N . ALA A 1 75 ? -14.845 0.282 12.337 1.00 88.88 75 ALA A N 1
ATOM 558 C CA . ALA A 1 75 ? -14.009 -0.353 11.318 1.00 88.88 75 ALA A CA 1
ATOM 559 C C . ALA A 1 75 ? -14.802 -0.994 10.168 1.00 88.88 75 ALA A C 1
ATOM 561 O O . ALA A 1 75 ? -14.199 -1.507 9.225 1.00 88.88 75 ALA A O 1
ATOM 562 N N . ARG A 1 76 ? -16.140 -0.931 10.176 1.00 90.19 76 ARG A N 1
ATOM 563 C CA . ARG A 1 76 ? -16.983 -1.531 9.127 1.00 90.19 76 ARG A CA 1
ATOM 564 C C . ARG A 1 76 ? -16.637 -1.038 7.719 1.00 90.19 76 ARG A C 1
ATOM 566 O O . ARG A 1 76 ? -16.580 -1.840 6.795 1.00 90.19 76 ARG A O 1
ATOM 573 N N . LYS A 1 77 ? -16.330 0.256 7.559 1.00 89.31 77 LYS A N 1
ATOM 574 C CA . LYS A 1 77 ? -15.892 0.825 6.268 1.00 89.31 77 LYS A CA 1
ATOM 575 C C . LYS A 1 77 ? -14.541 0.269 5.810 1.00 89.31 77 LYS A C 1
ATOM 577 O O . LYS A 1 77 ? -14.313 0.117 4.615 1.00 89.31 77 LYS A O 1
ATOM 582 N N . LEU A 1 78 ? -13.635 -0.002 6.751 1.00 88.69 78 LEU A N 1
ATOM 583 C CA . LEU A 1 78 ? -12.336 -0.604 6.455 1.00 88.69 78 LEU A CA 1
ATOM 584 C C . LEU A 1 78 ? -12.507 -2.071 6.045 1.00 88.69 78 LEU A C 1
ATOM 586 O O . LEU A 1 78 ? -11.977 -2.472 5.015 1.00 88.69 78 LEU A O 1
ATOM 590 N N . LEU A 1 79 ? -13.294 -2.835 6.806 1.00 88.94 79 LEU A N 1
ATOM 591 C CA . LEU A 1 79 ? -13.609 -4.235 6.513 1.00 88.94 79 LEU A CA 1
ATOM 592 C C . LEU A 1 79 ? -14.266 -4.403 5.140 1.00 88.94 79 LEU A C 1
ATOM 594 O O . LEU A 1 79 ? -13.870 -5.287 4.388 1.00 88.94 79 LEU A O 1
ATOM 598 N N . ASP A 1 80 ? -15.201 -3.523 4.780 1.00 90.56 80 ASP A N 1
ATOM 599 C CA . ASP A 1 80 ? -15.835 -3.532 3.459 1.00 90.56 80 ASP A CA 1
ATOM 600 C C . ASP A 1 80 ? -14.810 -3.334 2.328 1.00 90.56 80 ASP A C 1
ATOM 602 O O . ASP A 1 80 ? -14.798 -4.074 1.344 1.00 90.56 80 ASP A O 1
ATOM 606 N N . LYS A 1 81 ? -13.862 -2.401 2.491 1.00 89.88 81 LYS A N 1
ATOM 607 C CA . LYS A 1 81 ? -12.765 -2.231 1.525 1.00 89.88 81 LYS A CA 1
ATOM 608 C C . LYS A 1 81 ? -11.864 -3.463 1.447 1.00 89.88 81 LYS A C 1
ATOM 610 O O . LYS A 1 81 ? -11.427 -3.801 0.352 1.00 89.88 81 LYS A O 1
ATOM 615 N N . MET A 1 82 ? -11.575 -4.118 2.571 1.00 87.75 82 MET A N 1
ATOM 616 C CA . MET A 1 82 ? -10.756 -5.336 2.600 1.00 87.75 82 MET A CA 1
ATOM 617 C C . MET A 1 82 ? -11.450 -6.492 1.878 1.00 87.75 82 MET A C 1
ATOM 619 O O . MET A 1 82 ? -10.840 -7.112 1.013 1.00 87.75 82 MET A O 1
ATOM 623 N N . TYR A 1 83 ? -12.727 -6.732 2.184 1.00 87.81 83 TYR A N 1
ATOM 624 C CA . TYR A 1 83 ? -13.517 -7.806 1.580 1.00 87.81 83 TYR A CA 1
ATOM 625 C C . TYR A 1 83 ? -13.655 -7.638 0.061 1.00 87.81 83 TYR A C 1
ATOM 627 O O . TYR A 1 83 ? -13.504 -8.597 -0.687 1.00 87.81 83 TYR A O 1
ATOM 635 N N . ASN A 1 84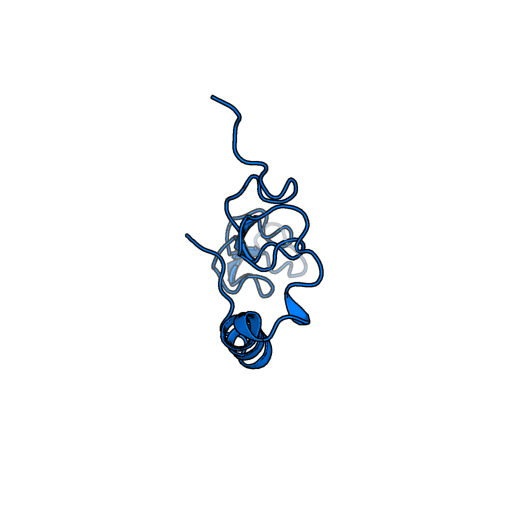 ? -13.860 -6.402 -0.405 1.00 89.38 84 ASN A N 1
ATOM 636 C CA . ASN A 1 84 ? -14.006 -6.095 -1.829 1.00 89.38 84 ASN A CA 1
ATOM 637 C C . ASN A 1 84 ? -12.669 -5.849 -2.562 1.00 89.38 84 ASN A C 1
ATOM 639 O O . ASN A 1 84 ? -12.685 -5.406 -3.710 1.00 89.38 84 ASN A O 1
ATOM 643 N N . GLY A 1 85 ? -11.512 -6.042 -1.913 1.00 82.62 85 GLY A N 1
ATOM 644 C CA . GLY A 1 85 ? -10.198 -5.787 -2.526 1.00 82.62 85 GLY A CA 1
ATOM 645 C C . GLY A 1 85 ? -9.940 -4.317 -2.901 1.00 82.62 85 GLY A C 1
ATOM 646 O O . GLY A 1 85 ? -9.119 -4.022 -3.763 1.00 82.62 85 GLY A O 1
ATOM 647 N N . ARG A 1 86 ? -10.646 -3.376 -2.264 1.00 85.94 86 ARG A N 1
ATOM 648 C CA . ARG A 1 86 ? -10.568 -1.920 -2.502 1.00 85.94 86 ARG A CA 1
ATOM 649 C C . ARG A 1 86 ? -9.676 -1.189 -1.498 1.00 85.94 86 ARG A C 1
ATOM 651 O O . ARG A 1 86 ? -9.631 0.042 -1.498 1.00 85.94 86 ARG A O 1
ATOM 658 N N . LEU A 1 87 ? -9.010 -1.912 -0.596 1.00 88.12 87 LEU A N 1
ATOM 659 C CA . LEU A 1 87 ? -8.044 -1.313 0.317 1.00 88.12 87 LEU A CA 1
ATOM 660 C C . LEU A 1 87 ? -6.729 -1.092 -0.436 1.00 88.12 87 LEU A C 1
ATOM 662 O O . LEU A 1 87 ? -5.985 -2.033 -0.694 1.00 88.12 87 LEU A O 1
ATOM 666 N N . LEU A 1 88 ? -6.475 0.159 -0.809 1.00 87.88 88 LEU A N 1
ATOM 667 C CA . LEU A 1 88 ? -5.307 0.565 -1.585 1.00 87.88 88 LEU A CA 1
ATOM 668 C C . LEU A 1 88 ? -4.340 1.374 -0.712 1.00 87.88 88 LEU A C 1
ATOM 670 O O . LEU A 1 88 ? -4.793 2.075 0.198 1.00 87.88 88 LEU A O 1
ATOM 674 N N . PRO A 1 89 ? -3.021 1.273 -0.951 1.00 86.81 89 PRO A N 1
ATOM 675 C CA . PRO A 1 89 ? -2.049 2.105 -0.254 1.00 86.81 89 PRO A CA 1
ATOM 676 C C . PRO A 1 89 ? -2.252 3.577 -0.625 1.00 86.81 89 PRO A C 1
ATOM 678 O O . PRO A 1 89 ? -2.573 3.889 -1.772 1.00 86.81 89 PRO A O 1
ATOM 681 N N . ASN A 1 90 ? -2.034 4.473 0.337 1.00 71.19 90 ASN A N 1
ATOM 682 C CA . ASN A 1 90 ? -1.9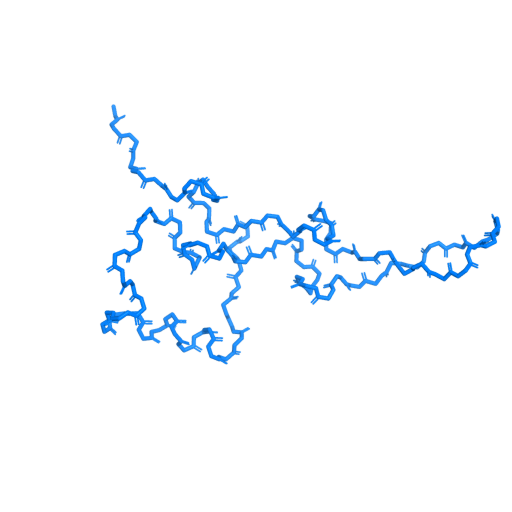68 5.907 0.061 1.00 71.19 90 ASN A CA 1
ATOM 683 C C . ASN A 1 90 ? -0.700 6.214 -0.765 1.00 71.19 90 ASN A C 1
ATOM 685 O O . ASN A 1 90 ? 0.333 5.563 -0.564 1.00 71.19 90 ASN A O 1
ATOM 689 N N . SER A 1 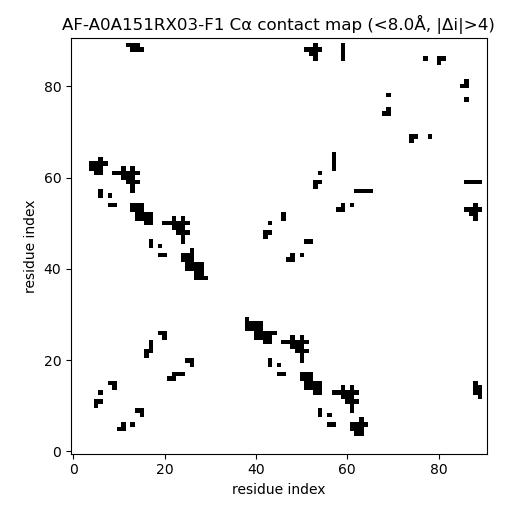91 ? -0.811 7.158 -1.708 1.00 58.38 91 SER A N 1
ATOM 690 C CA . SER A 1 91 ? 0.252 7.544 -2.654 1.00 58.38 91 SER A CA 1
ATOM 691 C C . SER A 1 91 ? 1.513 8.063 -1.977 1.00 58.38 91 SER A C 1
ATOM 693 O O . SER A 1 91 ? 1.400 8.848 -1.015 1.00 58.38 91 SER A O 1
#

Radius of gyration: 17.2 Å; Cα contacts (8 Å, |Δi|>4): 143; chains: 1; bounding box: 41×38×48 Å